Protein AF-A0A2K3Q7U0-F1 (afdb_monomer_lite)

pLDDT: mean 89.11, std 10.97, range [57.59, 98.5]

Structure (mmCIF, N/CA/C/O backbone):
data_AF-A0A2K3Q7U0-F1
#
_entry.id   AF-A0A2K3Q7U0-F1
#
loop_
_atom_site.group_PDB
_atom_site.id
_atom_site.type_symbol
_atom_site.label_atom_id
_atom_site.label_alt_id
_atom_site.label_comp_id
_atom_site.label_asym_id
_atom_site.label_entity_id
_atom_site.label_seq_id
_atom_site.pdbx_PDB_ins_code
_atom_site.Cartn_x
_atom_site.Cartn_y
_atom_site.Cartn_z
_atom_site.occupancy
_atom_site.B_iso_or_equiv
_atom_site.auth_seq_id
_atom_site.auth_comp_id
_atom_site.auth_asym_id
_atom_site.auth_atom_id
_atom_site.pdbx_PDB_model_num
ATOM 1 N N . MET A 1 1 ? -1.922 4.279 -3.461 1.00 90.00 1 MET A N 1
ATOM 2 C CA . MET A 1 1 ? -0.800 3.794 -4.297 1.00 90.00 1 MET A CA 1
ATOM 3 C C . MET A 1 1 ? 0.522 4.273 -3.701 1.00 90.00 1 MET A C 1
ATOM 5 O O . MET A 1 1 ? 0.522 5.330 -3.080 1.00 90.00 1 MET A O 1
ATOM 9 N N . ALA A 1 2 ? 1.624 3.534 -3.858 1.00 93.88 2 ALA A N 1
ATOM 10 C CA . ALA A 1 2 ? 2.962 3.961 -3.423 1.00 93.88 2 ALA A CA 1
ATOM 11 C C . ALA A 1 2 ? 4.069 3.504 -4.392 1.00 93.88 2 ALA A C 1
ATOM 13 O O . ALA A 1 2 ? 3.948 2.477 -5.049 1.00 93.88 2 ALA A O 1
ATOM 14 N N . SER A 1 3 ? 5.177 4.245 -4.459 1.00 90.69 3 SER A N 1
ATOM 15 C CA . SER A 1 3 ? 6.287 3.985 -5.398 1.00 90.69 3 SER A CA 1
ATOM 16 C C . SER A 1 3 ? 7.656 3.804 -4.724 1.00 90.69 3 SER A C 1
ATOM 18 O O . SER A 1 3 ? 8.671 3.645 -5.401 1.00 90.69 3 SER A O 1
ATOM 20 N N . GLY A 1 4 ? 7.719 3.837 -3.388 1.00 91.81 4 GLY A N 1
ATOM 21 C CA . GLY A 1 4 ? 8.977 3.875 -2.632 1.00 91.81 4 GLY A CA 1
ATOM 22 C C . GLY A 1 4 ? 8.816 3.487 -1.160 1.00 91.81 4 GLY A C 1
ATOM 23 O O . GLY A 1 4 ? 8.210 2.461 -0.863 1.00 91.81 4 GLY A O 1
ATOM 24 N N . ASN A 1 5 ? 9.361 4.298 -0.240 1.00 95.88 5 ASN A N 1
ATOM 25 C CA . ASN A 1 5 ? 9.370 4.015 1.209 1.00 95.88 5 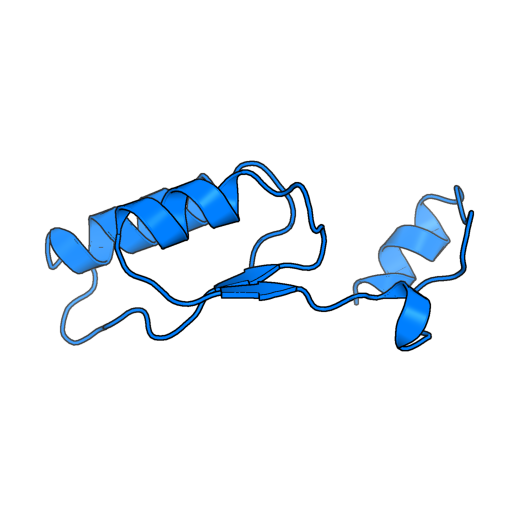ASN A CA 1
ATOM 26 C C . ASN A 1 5 ? 7.955 3.796 1.784 1.00 95.88 5 ASN A C 1
ATOM 28 O O . ASN A 1 5 ? 7.735 2.914 2.611 1.00 95.88 5 ASN A O 1
ATOM 32 N N . GLY A 1 6 ? 6.982 4.582 1.317 1.00 95.88 6 GLY A N 1
ATOM 33 C CA . GLY A 1 6 ? 5.603 4.482 1.790 1.00 95.88 6 GLY A CA 1
ATOM 34 C C . GLY A 1 6 ? 5.370 5.137 3.152 1.00 95.88 6 GLY A C 1
ATOM 35 O O . GLY A 1 6 ? 4.520 4.669 3.896 1.00 95.88 6 GLY A O 1
ATOM 36 N N . SER A 1 7 ? 6.081 6.217 3.488 1.00 97.50 7 SER A N 1
ATOM 37 C CA . SER A 1 7 ? 5.812 6.998 4.708 1.00 97.50 7 SER A CA 1
ATOM 38 C C . SER A 1 7 ? 4.382 7.548 4.744 1.00 97.50 7 SER A C 1
ATOM 40 O O . SER A 1 7 ? 3.719 7.433 5.765 1.00 97.50 7 SER A O 1
ATOM 42 N N . ASN A 1 8 ? 3.860 8.048 3.618 1.00 97.19 8 ASN A N 1
ATOM 43 C CA . ASN A 1 8 ? 2.456 8.471 3.527 1.00 97.19 8 ASN A CA 1
ATOM 44 C C . ASN A 1 8 ? 1.494 7.296 3.735 1.00 97.19 8 ASN A C 1
ATOM 46 O O . ASN A 1 8 ? 0.460 7.450 4.369 1.00 97.19 8 ASN A O 1
ATOM 50 N N . PHE A 1 9 ? 1.845 6.112 3.228 1.00 98.06 9 PHE A N 1
ATOM 51 C CA . PHE A 1 9 ? 1.049 4.913 3.467 1.00 98.06 9 PHE A CA 1
ATOM 52 C C . PHE A 1 9 ? 1.042 4.539 4.957 1.00 98.06 9 PHE A C 1
ATOM 54 O O . PHE A 1 9 ? -0.022 4.242 5.486 1.00 98.06 9 PHE A O 1
ATOM 61 N N . GLN A 1 10 ? 2.184 4.655 5.647 1.00 98.12 10 GLN A N 1
ATOM 62 C CA . GLN A 1 10 ? 2.245 4.495 7.103 1.00 98.12 10 GLN A CA 1
ATOM 63 C C . GLN A 1 10 ? 1.365 5.514 7.829 1.00 98.12 10 GLN A C 1
ATOM 65 O O . GLN A 1 10 ? 0.579 5.127 8.677 1.00 98.12 10 GLN A O 1
ATOM 70 N N . ALA A 1 11 ? 1.431 6.793 7.456 1.00 98.31 11 ALA A N 1
ATOM 71 C CA . ALA A 1 11 ? 0.617 7.823 8.095 1.00 98.31 11 ALA A CA 1
ATOM 72 C C . ALA A 1 11 ? -0.892 7.553 7.943 1.00 98.31 11 ALA A C 1
ATOM 74 O O . ALA A 1 11 ? -1.656 7.791 8.873 1.00 98.31 11 ALA A O 1
ATOM 75 N N . ILE A 1 12 ? -1.324 7.025 6.792 1.00 98.12 12 ILE A N 1
ATOM 76 C CA . ILE A 1 12 ? -2.723 6.631 6.576 1.00 98.12 12 ILE A CA 1
ATOM 77 C C . ILE A 1 12 ? -3.077 5.394 7.416 1.00 98.12 12 ILE A C 1
ATOM 79 O O . ILE A 1 12 ? -4.143 5.387 8.025 1.00 98.12 12 ILE A O 1
ATOM 83 N N . LEU A 1 13 ? -2.204 4.378 7.481 1.00 98.12 13 LEU A N 1
ATOM 84 C CA . LEU A 1 13 ? -2.387 3.215 8.366 1.00 98.12 13 LEU A CA 1
ATOM 85 C C . LEU A 1 13 ? -2.593 3.665 9.816 1.00 98.12 13 LEU A C 1
ATOM 87 O O . LEU A 1 13 ? -3.577 3.281 10.444 1.00 98.12 13 LEU A O 1
ATOM 91 N N . ASP A 1 14 ? -1.706 4.533 10.302 1.00 98.19 14 ASP A N 1
ATOM 92 C CA . ASP A 1 14 ? -1.733 5.043 11.670 1.00 98.19 14 ASP A CA 1
ATOM 93 C C . ASP A 1 14 ? -3.008 5.859 11.929 1.00 98.19 14 ASP A C 1
ATOM 95 O O . ASP A 1 14 ? -3.662 5.670 12.950 1.00 98.19 14 ASP A O 1
ATOM 99 N N . ALA A 1 15 ? -3.407 6.720 10.987 1.00 98.38 15 ALA A N 1
ATOM 100 C CA . ALA A 1 15 ? -4.591 7.565 11.125 1.00 98.38 15 ALA A CA 1
ATOM 101 C C . ALA A 1 15 ? -5.913 6.778 11.073 1.00 98.38 15 ALA A C 1
ATOM 103 O O . ALA A 1 15 ? -6.883 7.169 11.724 1.00 98.38 15 ALA A O 1
ATOM 104 N N . VAL A 1 16 ? -5.966 5.676 10.318 1.00 98.06 16 VAL A N 1
ATOM 105 C CA . VAL A 1 16 ? -7.106 4.746 10.336 1.00 98.06 16 VAL A CA 1
ATOM 106 C C . VAL A 1 16 ? -7.128 3.972 11.656 1.00 98.06 16 VAL A C 1
ATOM 108 O O . VAL A 1 16 ? -8.170 3.911 12.305 1.00 98.06 16 VAL A O 1
ATOM 111 N N . ALA A 1 17 ? -5.984 3.442 12.099 1.00 96.75 17 ALA A N 1
ATOM 112 C CA . ALA A 1 17 ? -5.879 2.687 13.348 1.00 96.75 17 ALA A CA 1
ATOM 113 C C . ALA A 1 17 ? -6.199 3.537 14.590 1.00 96.75 17 ALA A C 1
ATOM 115 O O . ALA A 1 17 ? -6.809 3.041 15.535 1.00 96.75 17 ALA A O 1
ATOM 116 N N . SER A 1 18 ? -5.827 4.820 14.586 1.00 97.81 18 SER A N 1
ATOM 117 C CA . SER A 1 18 ? -6.112 5.753 15.681 1.00 97.81 18 SER A CA 1
ATOM 118 C C . SER A 1 18 ? -7.528 6.335 15.648 1.00 97.81 18 SER A C 1
ATOM 120 O O . SER A 1 18 ? -7.897 7.071 16.560 1.00 97.81 18 SER A O 1
ATOM 122 N N . GLY A 1 19 ? -8.308 6.075 14.593 1.00 97.62 19 GLY A N 1
ATOM 123 C CA . GLY A 1 19 ? -9.629 6.675 14.394 1.00 97.62 19 GLY A CA 1
ATOM 124 C C . GLY A 1 19 ? -9.607 8.151 13.974 1.00 97.62 19 GLY A C 1
ATOM 125 O O . GLY A 1 19 ? -10.665 8.774 13.911 1.00 97.62 19 GLY A O 1
ATOM 126 N N . THR A 1 20 ? -8.436 8.714 13.649 1.00 98.50 20 THR A N 1
ATOM 127 C CA . THR A 1 20 ? -8.310 10.075 13.089 1.00 98.50 20 THR A CA 1
ATOM 128 C C . THR A 1 20 ? -9.016 10.178 11.739 1.00 98.50 20 THR A C 1
ATOM 130 O O . THR A 1 20 ? -9.617 11.205 11.429 1.00 98.50 20 THR A O 1
ATOM 133 N N . ILE A 1 21 ? -8.961 9.107 10.944 1.00 97.69 21 ILE A N 1
ATOM 134 C CA . ILE A 1 21 ? -9.811 8.918 9.770 1.00 97.69 21 ILE A CA 1
ATOM 135 C C . ILE A 1 21 ? -10.930 7.949 10.183 1.00 97.69 21 ILE A C 1
ATOM 137 O O . ILE A 1 21 ? -10.737 6.732 10.121 1.00 97.69 21 ILE A O 1
ATOM 141 N N . PRO A 1 22 ? -12.089 8.455 10.644 1.00 96.88 22 PRO A N 1
ATOM 142 C CA . PRO A 1 22 ? -13.179 7.601 11.090 1.00 96.88 22 PRO A CA 1
ATOM 143 C C . PRO A 1 22 ? -13.870 6.925 9.903 1.00 96.88 22 PRO A C 1
ATOM 145 O O . PRO A 1 22 ? -13.886 7.450 8.790 1.00 96.88 22 PRO A O 1
ATOM 148 N N . ASN A 1 23 ? -14.502 5.775 10.159 1.00 97.00 23 ASN A N 1
ATOM 149 C CA . ASN A 1 23 ? -15.299 5.025 9.176 1.00 97.00 23 ASN A CA 1
ATOM 150 C C . ASN A 1 23 ? -14.536 4.654 7.890 1.00 97.00 23 ASN A C 1
ATOM 152 O O . ASN A 1 23 ? -15.136 4.535 6.821 1.00 97.00 23 ASN A O 1
ATOM 156 N N . ALA A 1 24 ? -13.218 4.469 7.985 1.00 96.88 24 ALA A N 1
ATOM 157 C CA . ALA A 1 24 ? -12.372 4.083 6.866 1.00 96.88 24 ALA A CA 1
ATOM 158 C C . ALA A 1 24 ? -11.666 2.754 7.135 1.00 96.88 24 ALA A C 1
ATOM 160 O O . ALA A 1 24 ? -11.352 2.403 8.269 1.00 96.88 24 ALA A O 1
ATOM 161 N N . GLY A 1 25 ? -11.389 2.031 6.054 1.00 95.88 25 GLY A N 1
ATOM 162 C CA . GLY A 1 25 ? -10.570 0.830 6.055 1.00 95.88 25 GLY A CA 1
ATOM 163 C C . GLY A 1 25 ? -9.674 0.827 4.826 1.00 95.88 25 GLY A C 1
ATOM 164 O O . GLY A 1 25 ? -10.046 1.331 3.765 1.00 95.88 25 GLY A O 1
ATOM 165 N N . ILE A 1 26 ? -8.479 0.265 4.967 1.00 97.62 26 ILE A N 1
ATOM 166 C CA . ILE A 1 26 ? -7.542 0.120 3.855 1.00 97.62 26 ILE A CA 1
ATOM 167 C C . ILE A 1 26 ? -7.762 -1.268 3.262 1.00 97.62 26 ILE A C 1
ATOM 169 O O . ILE A 1 26 ? -7.513 -2.270 3.920 1.00 97.62 26 ILE A O 1
ATOM 173 N N . CYS A 1 27 ? -8.245 -1.339 2.023 1.00 97.69 27 CYS A N 1
ATOM 174 C CA . CYS A 1 27 ? -8.558 -2.617 1.383 1.00 97.69 27 CYS A CA 1
ATOM 175 C C . CYS A 1 27 ? -7.403 -3.192 0.556 1.00 97.69 27 CYS A C 1
ATOM 177 O O . CYS A 1 27 ? -7.332 -4.407 0.399 1.00 97.69 27 CYS A O 1
ATOM 179 N N . ARG A 1 28 ? -6.529 -2.344 -0.010 1.00 97.94 28 ARG A N 1
ATOM 180 C CA . ARG A 1 28 ? -5.405 -2.764 -0.860 1.00 97.94 28 ARG A CA 1
ATOM 181 C C . ARG A 1 28 ? -4.363 -1.659 -1.029 1.00 97.94 28 ARG A C 1
ATOM 183 O O . ARG A 1 28 ? -4.705 -0.476 -1.080 1.00 97.94 28 ARG A O 1
ATOM 190 N N . LEU A 1 29 ? -3.104 -2.044 -1.219 1.00 97.69 29 LEU A N 1
ATOM 191 C CA . LEU A 1 29 ? -2.037 -1.163 -1.695 1.00 97.69 29 LEU A CA 1
ATOM 192 C C . LEU A 1 29 ? -1.655 -1.499 -3.147 1.00 97.69 29 LEU A C 1
ATOM 194 O O . LEU A 1 29 ? -1.252 -2.612 -3.447 1.00 97.69 29 LEU A O 1
ATOM 198 N N . ILE A 1 30 ? -1.699 -0.518 -4.048 1.00 96.19 30 ILE A N 1
ATOM 199 C CA . ILE A 1 30 ? -1.115 -0.653 -5.395 1.00 96.19 30 ILE A CA 1
ATOM 200 C C . ILE A 1 30 ? 0.283 -0.036 -5.400 1.00 96.19 30 ILE A C 1
ATOM 202 O O . ILE A 1 30 ? 0.452 1.097 -4.931 1.00 96.19 30 ILE A O 1
ATOM 206 N N . VAL A 1 31 ? 1.276 -0.742 -5.941 1.00 94.75 31 VAL A N 1
ATOM 207 C CA . VAL A 1 31 ? 2.636 -0.220 -6.131 1.00 94.75 31 VAL A CA 1
ATOM 208 C C . VAL A 1 31 ? 3.062 -0.291 -7.585 1.00 94.75 31 VAL A C 1
ATOM 210 O O . VAL A 1 31 ? 2.755 -1.250 -8.274 1.00 94.75 31 VAL A O 1
ATOM 213 N N . ASN A 1 32 ? 3.821 0.697 -8.052 1.00 90.44 32 ASN A N 1
ATOM 214 C CA . ASN A 1 32 ? 4.419 0.678 -9.395 1.00 90.44 32 ASN A CA 1
ATOM 215 C C . ASN A 1 32 ? 5.917 0.352 -9.398 1.00 90.44 32 ASN A C 1
ATOM 217 O O . ASN A 1 32 ? 6.573 0.399 -10.440 1.00 90.44 32 ASN A O 1
ATOM 221 N N . ARG A 1 33 ? 6.477 -0.015 -8.240 1.00 86.69 33 ARG A N 1
ATOM 222 C CA . ARG A 1 33 ? 7.840 -0.537 -8.118 1.00 86.69 33 ARG A CA 1
ATOM 223 C C . ARG A 1 33 ? 7.830 -1.790 -7.255 1.00 86.69 33 ARG A C 1
ATOM 225 O O . ARG A 1 33 ? 7.520 -1.708 -6.072 1.00 86.69 33 ARG A O 1
ATOM 232 N N . GLY A 1 34 ? 8.242 -2.926 -7.821 1.00 80.38 34 GLY A N 1
ATOM 233 C CA . GLY A 1 34 ? 8.237 -4.216 -7.115 1.00 80.38 34 GLY A CA 1
ATOM 234 C C . GLY A 1 34 ? 9.145 -4.285 -5.877 1.00 80.38 34 GLY A C 1
ATOM 235 O O . GLY A 1 34 ? 8.960 -5.155 -5.042 1.00 80.38 34 GLY A O 1
ATOM 236 N N . LYS A 1 35 ? 10.103 -3.357 -5.727 1.00 87.38 35 LYS A N 1
ATOM 237 C CA . LYS A 1 35 ? 10.981 -3.236 -4.544 1.00 87.38 35 LYS A CA 1
ATOM 238 C C . LYS A 1 35 ? 10.568 -2.102 -3.589 1.00 87.38 35 LYS A C 1
ATOM 240 O O . LYS A 1 35 ? 11.398 -1.602 -2.833 1.00 87.38 35 LYS A O 1
ATOM 245 N N . ALA A 1 36 ? 9.328 -1.616 -3.662 1.00 93.12 36 ALA A N 1
ATOM 246 C CA . ALA A 1 36 ? 8.854 -0.560 -2.770 1.00 93.12 36 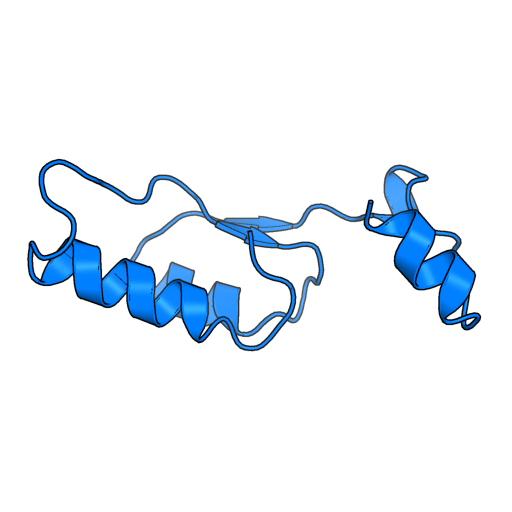ALA A CA 1
ATOM 247 C C . ALA A 1 36 ? 8.722 -1.087 -1.331 1.00 93.12 36 ALA A C 1
ATOM 249 O O . ALA A 1 36 ? 7.961 -2.018 -1.086 1.00 93.12 36 ALA A O 1
ATOM 250 N N . TYR A 1 37 ? 9.391 -0.445 -0.368 1.00 96.19 37 TYR A N 1
ATOM 251 C CA . TYR A 1 37 ? 9.281 -0.782 1.062 1.00 96.19 37 TYR A CA 1
ATOM 252 C C . TYR A 1 37 ? 7.855 -0.608 1.619 1.00 96.19 37 TYR A C 1
ATOM 254 O O . TYR A 1 37 ? 7.496 -1.189 2.639 1.00 96.19 37 TYR A O 1
ATOM 262 N N . ALA A 1 38 ? 7.002 0.137 0.911 1.00 97.19 38 ALA A N 1
ATOM 263 C CA . ALA A 1 38 ? 5.574 0.208 1.201 1.00 97.19 38 ALA A CA 1
ATOM 264 C C . ALA A 1 38 ? 4.890 -1.177 1.235 1.00 97.19 38 ALA A C 1
ATOM 266 O O . ALA A 1 38 ? 3.949 -1.356 2.002 1.00 97.19 38 ALA A O 1
ATOM 267 N N . THR A 1 39 ? 5.374 -2.152 0.455 1.00 97.19 39 THR A N 1
ATOM 268 C CA . THR A 1 39 ? 4.859 -3.536 0.460 1.00 97.19 39 THR A CA 1
ATOM 269 C C . THR A 1 39 ? 5.111 -4.231 1.798 1.00 97.19 39 THR A C 1
ATOM 271 O O . THR A 1 39 ? 4.177 -4.760 2.380 1.00 97.19 39 THR A O 1
ATOM 274 N N . THR A 1 40 ? 6.307 -4.082 2.380 1.00 97.81 40 THR A N 1
ATOM 275 C CA . THR A 1 40 ? 6.622 -4.583 3.729 1.00 97.81 40 THR A CA 1
ATOM 276 C C . THR A 1 40 ? 5.697 -3.995 4.795 1.00 97.81 40 THR A C 1
ATOM 278 O O . THR A 1 40 ? 5.268 -4.693 5.710 1.00 97.81 40 THR A O 1
ATOM 281 N N . ARG A 1 41 ? 5.341 -2.707 4.680 1.00 98.12 41 ARG A N 1
ATOM 282 C CA . ARG A 1 41 ? 4.365 -2.084 5.592 1.00 98.12 41 ARG A CA 1
ATOM 283 C C . ARG A 1 41 ? 2.970 -2.686 5.426 1.00 98.12 41 ARG A C 1
ATOM 285 O O . ARG A 1 41 ? 2.264 -2.828 6.420 1.00 98.12 41 ARG A O 1
ATOM 292 N N . ALA A 1 42 ? 2.582 -3.018 4.194 1.00 97.62 42 ALA A N 1
ATOM 293 C CA . ALA A 1 42 ? 1.295 -3.638 3.900 1.00 97.62 42 ALA A CA 1
ATOM 294 C C . ALA A 1 42 ? 1.238 -5.056 4.483 1.00 97.62 42 ALA A C 1
ATOM 296 O O . ALA A 1 42 ? 0.308 -5.354 5.228 1.00 97.62 42 ALA A O 1
ATOM 297 N N . ASP A 1 43 ? 2.283 -5.858 4.260 1.00 97.62 43 ASP A N 1
ATOM 298 C CA . ASP A 1 43 ? 2.417 -7.213 4.808 1.00 97.62 43 ASP A CA 1
ATOM 299 C C . ASP A 1 43 ? 2.324 -7.209 6.345 1.00 97.62 43 ASP A C 1
ATOM 301 O O . ASP A 1 43 ? 1.541 -7.961 6.923 1.00 97.62 43 ASP A O 1
ATOM 305 N N . ASN A 1 44 ? 3.032 -6.289 7.012 1.00 97.94 44 ASN A N 1
ATOM 306 C CA . ASN A 1 44 ? 3.010 -6.156 8.476 1.00 97.94 44 ASN A CA 1
ATOM 307 C C . ASN A 1 44 ? 1.633 -5.782 9.054 1.00 97.94 44 ASN A C 1
ATOM 309 O O . ASN A 1 44 ? 1.395 -6.006 10.238 1.00 97.94 44 ASN A O 1
ATOM 313 N N . ASN A 1 45 ? 0.745 -5.197 8.248 1.00 97.56 45 ASN A N 1
ATOM 314 C CA . ASN A 1 45 ? -0.604 -4.797 8.657 1.00 97.56 45 ASN A CA 1
ATOM 315 C C . ASN A 1 45 ? -1.695 -5.685 8.031 1.00 97.56 45 ASN A C 1
ATOM 317 O O . ASN A 1 45 ? -2.875 -5.354 8.120 1.00 97.56 45 ASN A O 1
ATOM 321 N N . GLY A 1 46 ? -1.323 -6.791 7.374 1.00 97.38 46 GLY A N 1
ATOM 322 C CA . GLY A 1 46 ? -2.274 -7.700 6.728 1.00 97.38 46 GLY A CA 1
ATOM 323 C C . GLY A 1 46 ? -3.039 -7.078 5.554 1.00 97.38 46 GLY A C 1
ATOM 324 O O . GLY A 1 46 ? -4.132 -7.536 5.222 1.00 97.38 46 GLY A O 1
ATOM 325 N N . ILE A 1 47 ? -2.495 -6.031 4.929 1.00 98.06 47 ILE A N 1
ATOM 326 C CA . ILE A 1 47 ? -3.114 -5.354 3.789 1.00 98.06 47 ILE A CA 1
ATOM 327 C C . ILE A 1 47 ? -2.628 -6.016 2.496 1.00 98.06 47 ILE A C 1
ATOM 329 O O . ILE A 1 47 ? -1.423 -6.010 2.234 1.00 98.06 47 ILE A O 1
ATOM 333 N N . PRO A 1 48 ? -3.524 -6.542 1.641 1.00 97.94 48 PRO A N 1
ATOM 334 C CA . PRO A 1 48 ? -3.108 -7.110 0.368 1.00 97.94 48 PRO A CA 1
ATOM 335 C C . PRO A 1 48 ? -2.525 -6.015 -0.525 1.00 97.94 48 PRO A C 1
ATOM 337 O O . PRO A 1 48 ? -2.957 -4.858 -0.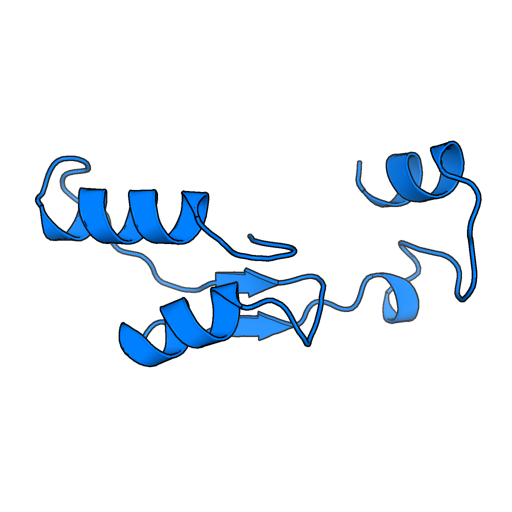496 1.00 97.94 48 PRO A O 1
ATOM 340 N N . TRP A 1 49 ? -1.561 -6.376 -1.363 1.00 97.56 49 TRP A N 1
ATOM 341 C CA . TRP A 1 49 ? -0.965 -5.436 -2.297 1.00 97.56 49 TRP A CA 1
ATOM 342 C C . TRP A 1 49 ? -0.748 -6.050 -3.675 1.00 97.56 49 TRP A C 1
ATOM 344 O O . TRP A 1 49 ? -0.642 -7.264 -3.827 1.00 97.56 49 TRP A O 1
ATOM 35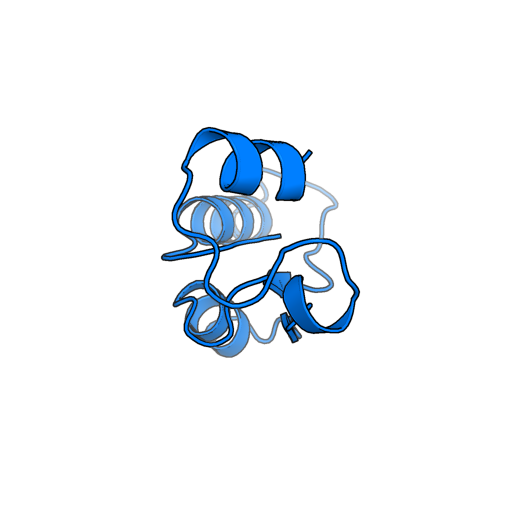4 N N . GLU A 1 50 ? -0.703 -5.189 -4.689 1.00 95.56 50 GLU A N 1
ATOM 355 C CA . GLU A 1 50 ? -0.459 -5.577 -6.077 1.00 95.56 50 GLU A CA 1
ATOM 356 C C . GLU A 1 50 ? 0.622 -4.711 -6.714 1.00 95.56 50 GLU A C 1
ATOM 358 O O . GLU A 1 50 ? 0.672 -3.491 -6.521 1.00 95.56 50 GLU A O 1
ATOM 363 N N . TYR A 1 51 ? 1.475 -5.357 -7.507 1.00 92.69 51 TYR A N 1
ATOM 364 C CA . TYR A 1 51 ? 2.427 -4.674 -8.368 1.00 92.69 51 TYR A CA 1
ATOM 365 C C . TYR A 1 51 ? 1.794 -4.376 -9.726 1.00 92.69 51 TYR A C 1
ATOM 367 O O . TYR A 1 51 ? 1.490 -5.284 -10.494 1.00 92.69 51 TYR A O 1
ATOM 375 N N . PHE A 1 52 ? 1.673 -3.093 -10.047 1.00 88.50 52 PHE A N 1
ATOM 376 C CA . PHE A 1 52 ? 1.270 -2.608 -11.355 1.00 88.50 52 PHE A CA 1
ATOM 377 C C . PHE A 1 52 ? 2.498 -2.149 -12.149 1.00 88.50 52 PHE A C 1
ATOM 379 O O . PHE A 1 52 ? 3.107 -1.115 -11.864 1.00 88.50 52 PHE A O 1
ATOM 386 N N . ASN A 1 53 ? 2.901 -2.936 -13.144 1.00 81.50 53 ASN A N 1
ATOM 387 C CA . ASN A 1 53 ? 4.095 -2.655 -13.934 1.00 81.50 53 ASN A CA 1
ATOM 388 C C . ASN A 1 53 ? 3.794 -1.679 -15.084 1.00 81.50 53 ASN A C 1
ATOM 390 O O . ASN A 1 53 ? 3.224 -2.050 -16.106 1.00 81.50 53 ASN A O 1
ATOM 394 N N . LEU A 1 54 ? 4.254 -0.436 -14.940 1.00 79.81 54 LEU A N 1
ATOM 395 C CA . LEU A 1 54 ? 4.047 0.623 -15.936 1.00 79.81 54 LEU A CA 1
ATOM 396 C C . LEU A 1 54 ? 4.689 0.323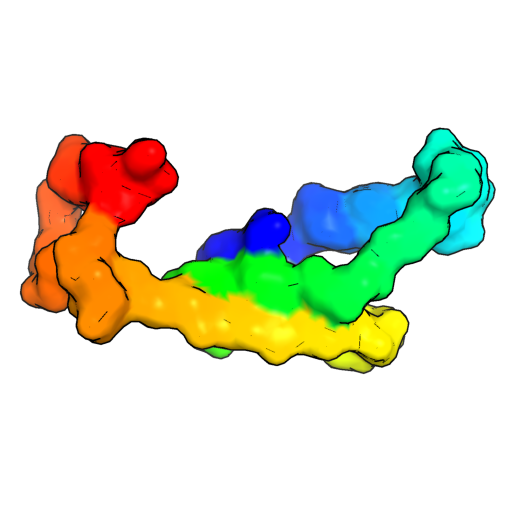 -17.300 1.00 79.81 54 LEU A C 1
ATOM 398 O O . LEU A 1 54 ? 4.186 0.781 -18.320 1.00 79.81 54 LEU A O 1
ATOM 402 N N . ILE A 1 55 ? 5.767 -0.468 -17.341 1.00 78.31 55 ILE A N 1
ATOM 403 C CA . ILE A 1 55 ? 6.464 -0.793 -18.593 1.00 78.31 55 ILE A CA 1
ATOM 404 C C . ILE A 1 55 ? 5.685 -1.841 -19.385 1.00 78.31 55 ILE A C 1
ATOM 406 O O . ILE A 1 55 ? 5.458 -1.672 -20.579 1.00 78.31 55 ILE A O 1
ATOM 410 N N . SER A 1 56 ? 5.252 -2.926 -18.736 1.00 73.19 56 SER A N 1
ATOM 411 C CA . SER A 1 56 ? 4.511 -3.990 -19.432 1.00 73.19 56 SER A CA 1
ATOM 412 C C . SER A 1 56 ? 3.145 -3.531 -19.928 1.00 73.19 56 SER A C 1
ATOM 414 O O . SER A 1 56 ? 2.622 -4.105 -20.876 1.00 73.19 56 SER A O 1
ATOM 416 N N . HIS A 1 57 ? 2.582 -2.500 -19.302 1.00 75.31 57 HIS A N 1
ATOM 417 C CA . HIS A 1 57 ? 1.316 -1.904 -19.708 1.00 75.31 57 HIS A CA 1
ATOM 418 C C . HIS A 1 57 ? 1.474 -0.709 -20.663 1.00 75.31 57 HIS A C 1
ATOM 420 O O . HIS A 1 57 ? 0.481 -0.076 -20.996 1.00 75.31 57 HIS A O 1
ATOM 426 N N . GLY A 1 58 ? 2.693 -0.411 -21.131 1.00 75.31 58 GLY A N 1
ATOM 427 C CA . GLY A 1 58 ? 2.937 0.605 -22.161 1.00 75.31 58 GLY A CA 1
ATOM 428 C C . GLY A 1 58 ? 2.881 2.058 -21.682 1.00 75.31 58 GLY A C 1
ATOM 429 O O . GLY A 1 58 ? 3.046 2.953 -22.502 1.00 75.31 58 GLY A O 1
ATOM 430 N N . PHE A 1 59 ? 2.705 2.298 -20.379 1.00 75.44 59 PHE A N 1
ATOM 431 C CA . PHE A 1 59 ? 2.707 3.642 -19.789 1.00 75.44 59 PHE A CA 1
ATOM 432 C C . PHE A 1 59 ? 4.113 4.234 -19.676 1.00 75.44 59 PHE A C 1
ATOM 434 O O . PHE A 1 59 ? 4.255 5.445 -19.641 1.00 75.44 59 PHE A O 1
ATOM 441 N N . GLN A 1 60 ? 5.157 3.397 -19.627 1.00 78.06 60 GLN A N 1
ATOM 442 C CA . GLN A 1 60 ? 6.548 3.845 -19.557 1.00 78.06 60 GLN A CA 1
ATOM 443 C C . GLN A 1 60 ? 7.441 3.044 -20.513 1.00 78.06 60 GLN A C 1
ATOM 445 O O . GLN A 1 60 ? 7.380 1.814 -20.558 1.00 78.06 60 GLN A O 1
ATOM 450 N N . GLN A 1 61 ? 8.341 3.716 -21.236 1.00 78.06 61 GLN A N 1
ATOM 451 C CA . GLN A 1 61 ? 9.297 3.033 -22.110 1.00 78.06 61 GLN A CA 1
ATOM 452 C C . GLN A 1 61 ? 10.417 2.339 -21.314 1.00 78.06 61 GLN A C 1
ATOM 454 O O . GLN A 1 61 ? 10.983 2.880 -20.358 1.00 78.06 61 GLN A O 1
ATOM 459 N N . LYS A 1 62 ? 10.767 1.110 -21.717 1.00 75.94 62 LYS A N 1
ATOM 460 C CA . LYS A 1 62 ? 11.837 0.333 -21.076 1.00 75.94 62 LYS A CA 1
ATOM 461 C C . LYS A 1 62 ? 13.189 1.008 -21.308 1.00 75.94 62 LYS A C 1
ATOM 463 O O . LYS A 1 62 ? 13.654 1.087 -22.436 1.00 75.94 62 LYS A O 1
ATOM 468 N N . GLY A 1 63 ? 13.854 1.398 -20.223 1.00 75.88 63 GLY A N 1
ATOM 469 C CA . GLY A 1 63 ? 15.178 2.021 -20.286 1.00 75.88 63 GLY A CA 1
ATOM 470 C C . GLY A 1 63 ? 15.156 3.532 -20.511 1.00 75.88 63 GLY A C 1
ATOM 471 O O . GLY A 1 63 ? 16.233 4.109 -20.636 1.00 75.88 63 GLY A O 1
ATOM 472 N N . GLU A 1 64 ? 13.975 4.158 -20.508 1.00 79.50 64 GLU A N 1
ATOM 473 C CA . GLU A 1 64 ? 13.845 5.614 -20.570 1.00 79.50 64 GLU A CA 1
ATOM 474 C C . GLU A 1 64 ? 14.491 6.259 -19.334 1.00 79.50 64 GLU A C 1
ATOM 476 O O . GLU A 1 64 ? 14.255 5.835 -18.195 1.00 79.50 64 GLU A O 1
ATOM 481 N N . ARG A 1 65 ? 15.358 7.245 -19.572 1.00 75.56 65 ARG A N 1
ATOM 482 C CA . ARG A 1 65 ? 16.100 7.989 -18.534 1.00 75.56 65 ARG A CA 1
ATOM 483 C C . ARG A 1 65 ? 15.817 9.483 -18.585 1.00 75.56 65 ARG A C 1
ATOM 485 O O . ARG A 1 65 ? 16.244 10.193 -17.677 1.00 75.56 65 ARG A O 1
ATOM 492 N N . ASP A 1 66 ? 15.123 9.936 -19.622 1.00 83.50 66 ASP A N 1
ATOM 493 C CA . ASP A 1 66 ? 14.657 11.304 -19.731 1.00 83.50 66 ASP A CA 1
ATOM 494 C C . ASP A 1 66 ? 13.638 11.593 -18.621 1.00 83.50 66 ASP A C 1
ATOM 496 O O . ASP A 1 66 ? 12.635 10.891 -18.471 1.00 83.50 66 ASP A O 1
ATOM 500 N N . LEU A 1 67 ? 13.934 12.597 -17.798 1.00 74.56 67 LEU A N 1
ATOM 501 C CA . LEU A 1 67 ? 13.118 12.940 -16.639 1.00 74.56 67 LEU A CA 1
ATOM 502 C C . LEU A 1 67 ? 11.741 13.473 -17.043 1.00 74.56 67 LEU A C 1
ATOM 504 O O . LEU A 1 67 ? 10.780 13.175 -16.336 1.00 74.56 67 LEU A O 1
ATOM 508 N N . GLU A 1 68 ? 11.636 14.192 -18.164 1.00 79.25 68 GLU A N 1
ATOM 509 C CA . GLU A 1 68 ? 10.365 14.741 -18.649 1.00 79.25 68 GLU A CA 1
ATOM 510 C C . GLU A 1 68 ? 9.457 13.610 -19.129 1.00 79.25 68 GLU A C 1
ATOM 512 O O . GLU A 1 68 ? 8.346 13.454 -18.629 1.00 79.25 68 GLU A O 1
ATOM 517 N N . LYS A 1 69 ? 9.974 12.705 -19.966 1.00 73.06 69 LYS A N 1
ATOM 518 C CA . LYS A 1 69 ? 9.211 11.534 -20.436 1.00 73.06 69 LYS A CA 1
ATOM 519 C C . LYS A 1 69 ? 8.832 10.580 -19.309 1.00 73.06 69 LYS A C 1
ATOM 521 O O . LYS A 1 69 ? 7.763 9.971 -19.328 1.00 73.06 69 LYS A O 1
ATOM 526 N N . LEU A 1 70 ? 9.700 10.432 -18.305 1.00 71.19 70 LEU A N 1
ATOM 527 C CA . LEU A 1 70 ? 9.403 9.659 -17.098 1.00 71.19 70 LEU A CA 1
ATOM 528 C C . LEU A 1 70 ? 8.337 10.314 -16.218 1.00 71.19 70 LEU A C 1
ATOM 530 O O . LEU A 1 70 ? 7.754 9.608 -15.392 1.00 71.19 70 LEU A O 1
ATOM 534 N N . GLN A 1 71 ? 8.143 11.627 -16.328 1.00 69.44 71 GLN A N 1
ATOM 535 C CA . GLN A 1 71 ? 7.103 12.369 -15.628 1.00 69.44 71 GLN A CA 1
ATOM 536 C C . GLN A 1 71 ? 5.783 12.310 -16.400 1.00 69.44 71 GLN A C 1
ATOM 538 O O . GLN A 1 71 ? 4.786 11.937 -15.797 1.00 69.44 71 GLN A O 1
ATOM 543 N N . GLU A 1 72 ? 5.805 12.491 -17.722 1.00 69.06 72 GLU A N 1
ATOM 544 C CA . GLU A 1 72 ? 4.646 12.270 -18.605 1.00 69.06 72 GLU A CA 1
ATOM 545 C C . GLU A 1 72 ? 4.099 10.839 -18.497 1.00 69.06 72 GLU A C 1
ATOM 547 O O . GLU A 1 72 ? 2.898 10.624 -18.504 1.00 69.06 72 GLU A O 1
ATOM 552 N N . SER A 1 73 ? 4.975 9.845 -18.314 1.00 62.72 73 SER A N 1
ATOM 553 C CA . SER A 1 73 ? 4.584 8.442 -18.087 1.00 62.72 73 SER A CA 1
ATOM 554 C C . SER A 1 73 ? 3.839 8.199 -16.757 1.00 62.72 73 SER A C 1
ATOM 556 O O . SER A 1 73 ? 3.442 7.064 -16.472 1.00 62.72 73 SER A O 1
ATOM 558 N N . ARG A 1 74 ? 3.759 9.202 -15.870 1.00 62.78 74 ARG A N 1
ATOM 559 C CA . ARG A 1 74 ? 3.141 9.109 -14.534 1.00 62.78 74 ARG A CA 1
ATOM 560 C C . ARG A 1 74 ? 1.820 9.867 -14.420 1.00 62.78 74 ARG A C 1
ATOM 562 O O . ARG A 1 74 ? 1.123 9.603 -13.438 1.00 62.78 74 ARG A O 1
ATOM 569 N N . ASP A 1 75 ? 1.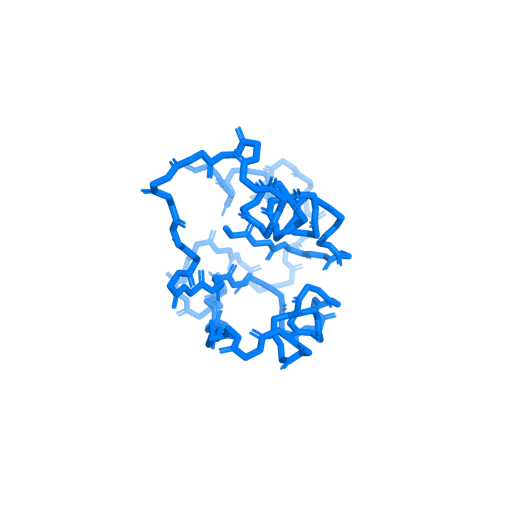540 10.776 -15.350 1.00 57.59 75 ASP A N 1
ATOM 570 C CA . ASP A 1 75 ? 0.313 11.580 -15.421 1.00 57.59 75 ASP A CA 1
ATOM 571 C C . ASP A 1 75 ? -0.769 10.851 -16.242 1.00 57.59 75 ASP A C 1
ATOM 573 O O . ASP A 1 75 ? -1.961 10.978 -15.875 1.00 57.59 75 ASP A O 1
#

Secondary structure (DSSP, 8-state):
-BSSS-HHHHHHHHHHHTTSSTT-----EEESSTT-THHHHHHHTT--EEE--TTTTTSS-TT---HHHHHHTT-

Radius of gyration: 14.47 Å; chains: 1; bounding box: 31×22×38 Å

InterPro domains:
  IPR036477 Formyl transferase, N-terminal domain superfamily [SSF53328] (1-66)

Foldseek 3Di:
DDEAACPVVVVVVVCDVVCVVPPDDQAEAEYQHPPHNNVVVCVVVVHHYDHDHLPVVPLAPPPDPPPVSVVSSVD

Organism: NCBI:txid45235

Sequence (75 aa):
MASGNGSNFQAILDAVASGTIPNAGICRLIVNRGKAYATTRADNNGIPWEYFNLISHGFQQKGERDLEKLQESRD